Protein AF-A0A7M1AZ43-F1 (afdb_monomer)

pLDDT: mean 87.6, std 11.11, range [43.78, 95.31]

Foldseek 3Di:
DPDPFDKDACQPVQDWDADPNWIKGWGMQGPVQQKTWIWIQDPNDTDTDIDHVVPDDPVSNPVRDDD

Sequence (67 aa):
MAKKKRTYDFSKENIQYIQDNIQYRVLRFNQEYMTVDVVKFEKNEKTNIEMPFAHLPKAVKKIIKPN

Radius of gyration: 12.29 Å; Cα contacts (8 Å, |Δi|>4): 110; chains: 1; bounding box: 35×24×29 Å

Solvent-accessible surface area (backbone atoms only — not comparable to full-atom values): 4090 Å² total; per-residue (Å²): 130,84,76,78,81,54,65,48,82,33,68,85,68,74,46,65,51,76,54,95,93,30,44,36,32,48,34,34,40,35,64,81,79,45,30,28,38,27,38,38,44,51,98,94,42,81,44,80,45,78,42,55,50,84,78,50,55,75,70,56,51,59,66,78,48,78,131

Structure (mmCIF, N/CA/C/O backbone):
data_AF-A0A7M1AZ43-F1
#
_entry.id   AF-A0A7M1AZ43-F1
#
loop_
_atom_site.group_PDB
_atom_site.id
_atom_site.type_symbol
_atom_site.label_atom_id
_atom_site.label_alt_id
_atom_site.label_comp_id
_atom_site.label_asym_id
_atom_site.label_entity_id
_atom_site.label_seq_id
_atom_site.pdbx_PDB_ins_code
_atom_site.Cartn_x
_atom_site.Cartn_y
_atom_site.Cartn_z
_atom_site.occupancy
_atom_site.B_iso_or_equiv
_atom_site.auth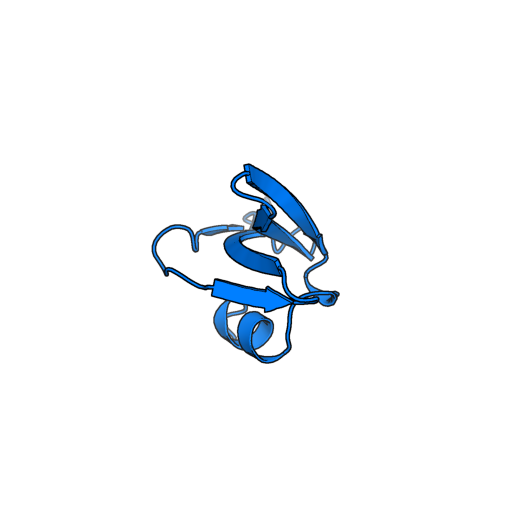_seq_id
_atom_site.auth_comp_id
_atom_site.auth_asym_id
_atom_site.auth_atom_id
_atom_site.pdbx_PDB_model_num
ATOM 1 N N . MET A 1 1 ? 25.996 -9.599 -16.271 1.00 43.78 1 MET A N 1
ATOM 2 C CA . MET A 1 1 ? 24.826 -8.745 -16.579 1.00 43.78 1 MET A CA 1
ATOM 3 C C . MET A 1 1 ? 24.172 -8.354 -15.265 1.00 43.78 1 MET A C 1
ATOM 5 O O . MET A 1 1 ? 23.744 -9.245 -14.543 1.00 43.78 1 MET A O 1
ATOM 9 N N . ALA A 1 2 ? 24.148 -7.071 -14.902 1.00 53.97 2 ALA A N 1
ATOM 10 C CA . ALA A 1 2 ? 23.430 -6.646 -13.702 1.00 53.97 2 ALA A CA 1
ATOM 11 C C . ALA A 1 2 ? 21.936 -6.962 -13.891 1.00 53.97 2 ALA A C 1
ATOM 13 O O . ALA A 1 2 ? 21.333 -6.518 -14.871 1.00 53.97 2 ALA A O 1
ATOM 14 N N . LYS A 1 3 ? 21.349 -7.770 -12.998 1.00 60.81 3 LYS A N 1
ATOM 15 C CA . LYS A 1 3 ? 19.897 -7.997 -12.949 1.00 60.81 3 LYS A CA 1
ATOM 16 C C . LYS A 1 3 ? 19.236 -6.614 -12.922 1.00 60.81 3 LYS A C 1
ATOM 18 O O . LYS A 1 3 ? 19.470 -5.859 -11.982 1.00 60.81 3 LYS A O 1
ATOM 23 N N . LYS A 1 4 ? 18.461 -6.251 -13.954 1.00 61.03 4 LYS A N 1
ATOM 24 C CA . LYS A 1 4 ? 17.678 -5.004 -13.935 1.00 61.03 4 LYS A CA 1
ATOM 25 C C . LYS A 1 4 ? 16.816 -5.036 -12.675 1.00 61.03 4 LYS A C 1
ATOM 27 O O . LYS A 1 4 ? 15.971 -5.922 -12.554 1.00 61.03 4 LYS A O 1
ATOM 32 N N . LYS A 1 5 ? 17.055 -4.111 -11.743 1.00 62.75 5 LYS A N 1
ATOM 33 C CA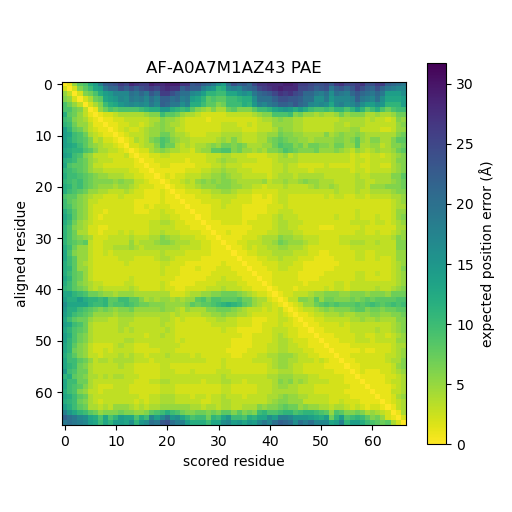 . LYS A 1 5 ? 16.243 -3.957 -10.533 1.00 62.75 5 LYS A CA 1
ATOM 34 C C . LYS A 1 5 ? 14.820 -3.623 -10.973 1.00 62.75 5 LYS A C 1
ATOM 36 O O . LYS A 1 5 ? 14.581 -2.555 -11.531 1.00 62.75 5 LYS A O 1
ATOM 41 N N . ARG A 1 6 ? 13.895 -4.573 -10.811 1.00 80.50 6 ARG A N 1
ATOM 42 C CA . ARG A 1 6 ? 12.497 -4.428 -11.234 1.00 80.50 6 ARG A CA 1
ATOM 43 C C . ARG A 1 6 ? 11.722 -3.755 -10.118 1.00 80.50 6 ARG A C 1
ATOM 45 O O . ARG A 1 6 ? 11.169 -4.384 -9.225 1.00 80.50 6 ARG A O 1
ATOM 52 N N . THR A 1 7 ? 11.793 -2.440 -10.137 1.00 86.44 7 THR A N 1
ATOM 53 C CA . THR A 1 7 ? 10.898 -1.595 -9.369 1.00 86.44 7 THR A CA 1
ATOM 54 C C . THR A 1 7 ? 9.766 -1.150 -10.278 1.00 86.44 7 THR A C 1
ATOM 56 O O . THR A 1 7 ? 10.031 -0.697 -11.390 1.00 86.44 7 THR A O 1
ATOM 59 N N . TYR A 1 8 ? 8.539 -1.229 -9.781 1.00 88.94 8 TYR A N 1
ATOM 60 C CA . TYR A 1 8 ? 7.353 -0.716 -10.455 1.00 88.94 8 TYR A CA 1
ATOM 61 C C . TYR A 1 8 ? 6.801 0.463 -9.661 1.00 88.94 8 TYR A C 1
ATOM 63 O O . TYR A 1 8 ? 6.565 0.340 -8.458 1.00 88.94 8 TYR A O 1
ATOM 71 N N . ASP A 1 9 ? 6.646 1.605 -10.326 1.00 89.50 9 ASP A N 1
ATOM 72 C CA . ASP A 1 9 ? 6.051 2.802 -9.739 1.00 89.50 9 ASP A CA 1
ATOM 73 C C . ASP A 1 9 ? 4.544 2.805 -10.002 1.00 89.50 9 ASP A C 1
ATOM 75 O O . ASP A 1 9 ? 4.101 2.714 -11.145 1.00 89.50 9 ASP A O 1
ATOM 79 N N . PHE A 1 10 ? 3.779 2.906 -8.923 1.00 89.56 10 PHE A N 1
ATOM 80 C CA . PHE A 1 10 ? 2.320 2.921 -8.890 1.00 89.56 10 PHE A CA 1
ATOM 81 C C . PHE A 1 10 ? 1.775 4.229 -8.310 1.00 89.56 10 PHE A C 1
ATOM 83 O O . PHE A 1 10 ? 0.571 4.361 -8.083 1.00 89.56 10 PHE A O 1
ATOM 90 N N . SER A 1 11 ? 2.635 5.228 -8.088 1.00 85.06 11 SER A N 1
ATOM 91 C CA . SER A 1 11 ? 2.275 6.492 -7.437 1.00 85.06 11 SER A CA 1
ATOM 92 C C . SER A 1 11 ? 1.182 7.258 -8.191 1.00 85.06 11 SER A C 1
ATOM 94 O O . SER A 1 11 ? 0.413 8.008 -7.584 1.00 85.06 11 SER A O 1
ATOM 96 N N . LYS A 1 12 ? 1.086 7.026 -9.506 1.00 87.00 12 LYS A N 1
ATOM 97 C CA . LYS A 1 12 ? 0.080 7.602 -10.406 1.00 87.00 12 LYS A CA 1
ATOM 98 C C . LYS A 1 12 ? -1.188 6.758 -10.551 1.00 87.00 12 LYS A C 1
ATOM 100 O O . LYS A 1 12 ? -2.202 7.296 -10.978 1.00 87.00 12 LYS A O 1
ATOM 105 N N . GLU A 1 13 ? -1.162 5.475 -10.191 1.00 83.19 13 GLU A N 1
ATOM 106 C CA . GLU A 1 13 ? -2.282 4.550 -10.433 1.00 83.19 13 GLU A CA 1
ATOM 107 C C . GLU A 1 13 ? -3.377 4.606 -9.353 1.00 83.19 13 GLU A C 1
ATOM 109 O O . GLU A 1 13 ? -4.373 3.898 -9.451 1.00 83.19 13 GLU A O 1
ATOM 114 N N . ASN A 1 14 ? -3.254 5.481 -8.343 1.00 86.31 14 ASN A N 1
ATOM 115 C CA . ASN A 1 14 ? -4.268 5.682 -7.293 1.00 86.31 14 ASN A CA 1
ATOM 116 C C . ASN A 1 14 ? -4.778 4.371 -6.654 1.00 86.31 14 ASN A C 1
ATOM 118 O O . ASN A 1 14 ? -5.925 4.281 -6.218 1.00 86.31 14 ASN A O 1
ATOM 122 N N . ILE A 1 15 ? -3.910 3.362 -6.543 1.00 91.44 15 ILE A N 1
ATOM 123 C CA . ILE A 1 15 ? -4.256 2.063 -5.962 1.00 91.44 15 ILE A CA 1
ATOM 124 C C . ILE A 1 15 ? -4.380 2.224 -4.449 1.00 91.44 15 ILE A C 1
ATOM 126 O O . ILE A 1 15 ? -3.388 2.446 -3.751 1.00 91.44 15 ILE A O 1
ATOM 130 N N . GLN A 1 16 ? -5.603 2.107 -3.942 1.00 93.12 16 GLN A N 1
ATOM 131 C CA . GLN A 1 16 ? -5.917 2.255 -2.525 1.00 93.12 16 GLN A CA 1
ATOM 132 C C . GLN A 1 16 ? -6.665 1.037 -1.999 1.00 93.12 16 GLN A C 1
ATOM 134 O O . GLN A 1 16 ? -7.410 0.382 -2.728 1.00 93.12 16 GLN A O 1
ATOM 139 N N . TYR A 1 17 ? -6.461 0.730 -0.725 1.00 93.44 17 TYR A N 1
ATOM 140 C CA . TYR A 1 17 ? -7.170 -0.338 -0.033 1.00 93.44 17 TYR A CA 1
ATOM 141 C C . TYR A 1 17 ? -7.352 0.008 1.442 1.00 93.44 17 TYR A C 1
ATOM 143 O O . TYR A 1 17 ? -6.616 0.821 1.994 1.00 93.44 17 TYR A O 1
ATOM 151 N N . ILE A 1 18 ? -8.337 -0.622 2.076 1.00 92.12 18 ILE A N 1
ATOM 152 C CA . ILE A 1 18 ? -8.561 -0.519 3.518 1.00 92.12 18 ILE A CA 1
ATOM 153 C C . ILE A 1 18 ? -8.162 -1.847 4.148 1.00 92.12 18 ILE A C 1
ATOM 155 O O . ILE A 1 18 ? -8.540 -2.913 3.658 1.00 92.12 18 ILE A O 1
ATOM 159 N N . GLN A 1 19 ? -7.391 -1.779 5.223 1.00 89.56 19 GLN A N 1
ATOM 160 C CA . GLN A 1 19 ? -7.004 -2.925 6.033 1.00 89.56 19 GLN A CA 1
ATOM 161 C C . GLN A 1 19 ? -7.035 -2.499 7.499 1.00 89.56 19 GLN A C 1
ATOM 163 O O . GLN A 1 19 ? -6.537 -1.431 7.828 1.00 89.56 19 GLN A O 1
ATOM 168 N N . ASP A 1 20 ? -7.671 -3.294 8.360 1.00 89.31 20 ASP A N 1
ATOM 169 C CA . ASP A 1 20 ? -7.790 -3.005 9.799 1.00 89.31 20 ASP A CA 1
ATOM 170 C C . ASP A 1 20 ? -8.346 -1.596 10.100 1.00 89.31 20 ASP A C 1
ATOM 172 O O . ASP A 1 20 ? -7.900 -0.901 11.008 1.00 89.31 20 ASP A O 1
ATOM 176 N N . ASN A 1 21 ? -9.334 -1.163 9.303 1.00 89.81 21 ASN A N 1
ATOM 177 C CA . ASN A 1 21 ? -9.956 0.168 9.360 1.00 89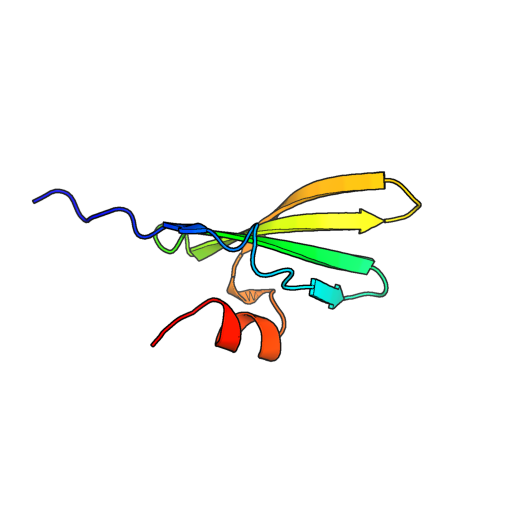.81 21 ASN A CA 1
ATOM 178 C C . ASN A 1 21 ? -9.000 1.349 9.086 1.00 89.81 21 ASN A C 1
ATOM 180 O O . ASN A 1 21 ? -9.312 2.500 9.386 1.00 89.81 21 ASN A O 1
ATOM 184 N N . ILE A 1 22 ? -7.844 1.064 8.489 1.00 91.56 22 ILE A N 1
ATOM 185 C CA . ILE A 1 22 ? -6.846 2.040 8.067 1.00 91.56 22 ILE A CA 1
ATOM 186 C C . ILE A 1 22 ? -6.807 2.057 6.543 1.00 91.56 22 ILE A C 1
ATOM 188 O O . ILE A 1 22 ? -6.804 1.012 5.887 1.00 91.56 22 ILE A O 1
ATOM 192 N N . GLN A 1 23 ? -6.769 3.254 5.968 1.00 94.12 23 GLN A N 1
ATOM 193 C CA . GLN A 1 23 ? -6.632 3.425 4.530 1.00 94.12 23 GLN A CA 1
ATOM 194 C C . GLN A 1 23 ? -5.152 3.412 4.144 1.00 94.12 23 GLN A C 1
ATOM 196 O O . GLN A 1 23 ? -4.318 4.068 4.767 1.00 94.12 23 GLN A O 1
ATOM 201 N N . TYR A 1 24 ? -4.833 2.684 3.082 1.00 95.00 24 TYR A N 1
ATOM 202 C CA . TYR A 1 24 ? -3.498 2.576 2.516 1.00 95.00 24 TYR A CA 1
ATOM 203 C C . TYR A 1 24 ? -3.520 2.943 1.033 1.00 95.00 24 TYR A C 1
ATOM 205 O O . TYR A 1 24 ? -4.476 2.628 0.321 1.00 95.00 24 TYR A O 1
ATOM 213 N N . ARG A 1 25 ? -2.451 3.575 0.542 1.00 95.00 25 ARG A N 1
ATOM 214 C CA . ARG A 1 25 ? -2.219 3.825 -0.890 1.00 95.00 25 ARG A CA 1
ATOM 215 C C . ARG A 1 25 ? -0.888 3.243 -1.322 1.00 95.00 25 ARG A C 1
ATOM 217 O O . ARG A 1 25 ? 0.133 3.594 -0.744 1.00 95.00 25 ARG A O 1
ATOM 224 N N . VAL A 1 26 ? -0.881 2.424 -2.364 1.00 94.75 26 VAL A N 1
ATOM 225 C CA . VAL A 1 26 ? 0.355 1.866 -2.921 1.00 94.75 26 VAL A CA 1
ATOM 226 C C . VAL A 1 26 ? 1.117 2.932 -3.704 1.00 94.75 26 VAL A C 1
ATOM 228 O O . VAL A 1 26 ? 0.525 3.678 -4.481 1.00 94.75 26 VAL A O 1
ATOM 231 N N . LEU A 1 27 ? 2.431 3.000 -3.494 1.00 94.25 27 LEU A N 1
ATOM 232 C CA . LEU A 1 27 ? 3.334 3.896 -4.216 1.00 94.25 27 LEU A CA 1
ATOM 233 C C . LEU A 1 27 ? 4.266 3.135 -5.145 1.00 94.25 27 LEU A C 1
ATOM 235 O O . LEU A 1 27 ? 4.426 3.518 -6.298 1.00 94.25 27 LEU A O 1
ATOM 239 N N . ARG A 1 28 ? 4.901 2.073 -4.650 1.00 93.38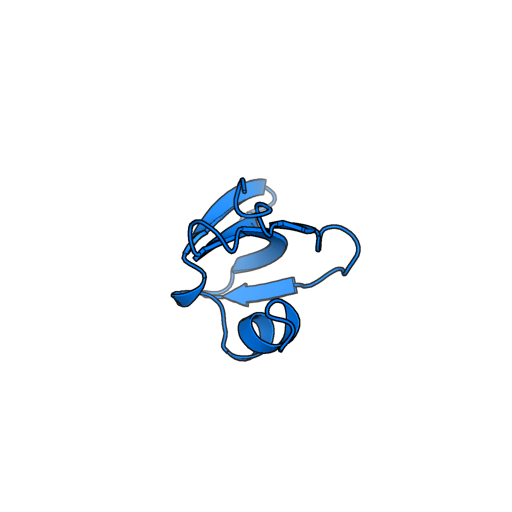 28 ARG A N 1
ATOM 240 C CA . ARG A 1 28 ? 5.964 1.382 -5.377 1.00 93.38 28 ARG A CA 1
ATOM 241 C C . ARG A 1 28 ? 6.028 -0.075 -4.961 1.00 93.38 28 ARG A C 1
ATOM 243 O O . ARG A 1 28 ? 5.936 -0.386 -3.781 1.00 93.38 28 ARG A O 1
ATOM 250 N N . PHE A 1 29 ? 6.236 -0.962 -5.925 1.00 93.06 29 PHE A N 1
ATOM 251 C 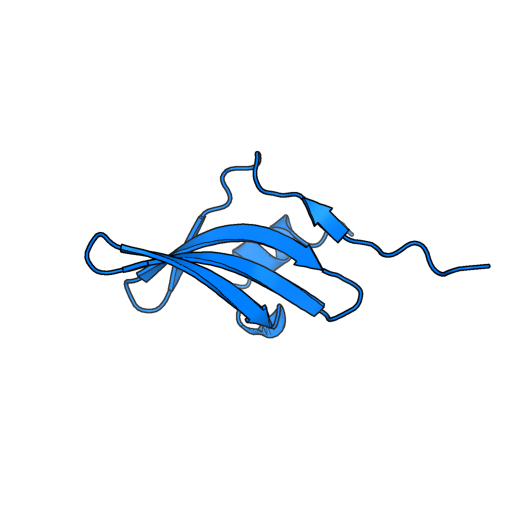CA . PHE A 1 29 ? 6.575 -2.357 -5.666 1.00 93.06 29 PHE A CA 1
ATOM 252 C C . PHE A 1 29 ? 8.043 -2.598 -5.989 1.00 93.06 29 PHE A C 1
ATOM 254 O O . PHE A 1 29 ? 8.494 -2.401 -7.122 1.00 93.06 29 PHE A O 1
ATOM 261 N N . ASN A 1 30 ? 8.790 -3.051 -4.992 1.00 91.75 30 ASN A N 1
ATOM 262 C CA . ASN A 1 30 ? 10.162 -3.478 -5.144 1.00 91.75 30 ASN A CA 1
ATOM 263 C C . ASN A 1 30 ? 10.219 -5.004 -5.280 1.00 91.75 30 ASN A C 1
ATOM 265 O O . ASN A 1 30 ? 10.190 -5.738 -4.293 1.00 91.75 30 ASN A O 1
ATOM 269 N N . GLN A 1 31 ? 10.319 -5.497 -6.518 1.00 88.81 31 GLN A N 1
ATOM 270 C CA . GLN A 1 31 ? 10.346 -6.937 -6.783 1.00 88.81 31 GLN A CA 1
ATOM 271 C C . GLN A 1 31 ? 11.636 -7.608 -6.278 1.00 88.81 31 GLN A C 1
ATOM 273 O O . GLN A 1 31 ? 11.649 -8.818 -6.076 1.00 88.81 31 GLN A O 1
ATOM 278 N N . GLU A 1 32 ? 12.719 -6.849 -6.077 1.00 88.00 32 GLU A N 1
ATOM 279 C CA . GLU A 1 32 ? 13.994 -7.387 -5.582 1.00 88.00 32 GLU A CA 1
ATOM 280 C C . GLU A 1 32 ? 13.874 -7.864 -4.131 1.00 88.00 32 GLU A C 1
ATOM 282 O O . GLU A 1 32 ? 14.291 -8.977 -3.820 1.00 88.00 32 GLU A O 1
ATOM 287 N N . TYR A 1 33 ? 13.239 -7.058 -3.277 1.00 90.69 33 TYR A N 1
ATOM 288 C CA . TYR A 1 33 ? 13.051 -7.361 -1.853 1.00 90.69 33 TYR A CA 1
ATOM 289 C C . TYR A 1 33 ? 11.649 -7.886 -1.527 1.00 90.69 33 TYR A C 1
ATOM 291 O O . TYR A 1 33 ? 11.370 -8.239 -0.386 1.00 90.69 33 TYR A O 1
ATOM 299 N N . MET A 1 34 ? 10.767 -7.965 -2.530 1.00 91.94 34 MET A N 1
ATOM 300 C CA . MET A 1 34 ? 9.355 -8.315 -2.362 1.00 91.94 34 MET A CA 1
ATOM 301 C C . MET A 1 34 ? 8.657 -7.422 -1.324 1.00 91.94 34 MET A C 1
ATOM 303 O O . MET A 1 34 ? 7.813 -7.883 -0.551 1.00 91.94 34 MET A O 1
ATOM 307 N N . THR A 1 35 ? 8.993 -6.132 -1.336 1.00 94.56 35 THR A N 1
ATOM 308 C CA . THR A 1 35 ? 8.418 -5.095 -0.476 1.00 94.56 35 THR A CA 1
ATOM 309 C C . THR A 1 35 ? 7.605 -4.098 -1.286 1.00 94.56 35 THR A C 1
ATOM 311 O O . THR A 1 35 ? 7.806 -3.925 -2.491 1.00 94.56 35 THR A O 1
ATOM 314 N N . VAL A 1 36 ? 6.637 -3.469 -0.633 1.00 94.81 36 VAL A N 1
ATOM 315 C CA . VAL A 1 36 ? 5.779 -2.447 -1.219 1.00 94.81 36 VAL A CA 1
ATOM 316 C C . VAL A 1 36 ? 5.801 -1.223 -0.326 1.00 94.81 36 VAL A C 1
ATOM 318 O O . VAL A 1 36 ? 5.494 -1.310 0.862 1.00 94.81 36 VAL A O 1
ATOM 321 N N . ASP A 1 37 ? 6.124 -0.087 -0.931 1.00 95.00 37 ASP A N 1
ATOM 322 C CA . ASP A 1 37 ? 5.993 1.214 -0.298 1.00 95.00 37 ASP A CA 1
ATOM 323 C C . ASP A 1 37 ? 4.529 1.639 -0.374 1.00 95.00 37 ASP A C 1
ATOM 325 O O . ASP A 1 37 ? 3.937 1.709 -1.462 1.00 95.00 37 ASP A O 1
ATOM 329 N N . VAL A 1 38 ? 3.940 1.930 0.781 1.00 95.31 38 VAL A N 1
ATOM 330 C CA . VAL A 1 38 ? 2.560 2.396 0.903 1.00 95.31 38 VAL A CA 1
ATOM 331 C C . VAL A 1 38 ? 2.487 3.654 1.762 1.00 95.31 38 VAL A C 1
ATOM 333 O O . VAL A 1 38 ? 3.260 3.851 2.696 1.00 95.31 38 VAL A O 1
ATOM 336 N N . VAL A 1 39 ? 1.513 4.510 1.472 1.00 95.31 39 VAL A N 1
ATOM 337 C CA . VAL A 1 39 ? 1.093 5.585 2.373 1.00 95.31 39 VAL A CA 1
ATOM 338 C C . VAL A 1 39 ? 0.006 5.031 3.276 1.00 95.31 39 VAL A C 1
ATOM 340 O O . VAL A 1 39 ? -1.056 4.657 2.781 1.00 95.31 39 VAL A O 1
ATOM 343 N N . LYS A 1 40 ? 0.253 5.001 4.580 1.00 94.94 40 LYS A N 1
ATOM 344 C CA . LYS A 1 40 ? -0.747 4.758 5.619 1.00 94.94 40 LYS A CA 1
ATOM 345 C C . LYS A 1 40 ? -1.444 6.077 5.953 1.00 94.94 40 LYS A C 1
ATOM 347 O O . LYS A 1 40 ? -0.770 7.069 6.228 1.00 94.94 40 LYS A O 1
ATOM 352 N N . PHE A 1 41 ? -2.771 6.081 5.942 1.00 93.38 41 PHE A N 1
ATOM 353 C CA . PHE A 1 41 ? -3.608 7.199 6.368 1.00 93.38 41 PHE A CA 1
ATOM 354 C C . PHE A 1 41 ? -4.320 6.798 7.658 1.00 93.38 41 PHE A C 1
ATOM 356 O O . PHE A 1 41 ? -5.266 6.010 7.639 1.00 93.38 41 PHE A O 1
ATOM 363 N N . GLU A 1 42 ? -3.856 7.323 8.786 1.00 91.56 42 GLU A N 1
ATOM 364 C CA . GLU A 1 42 ? -4.399 7.017 10.110 1.00 91.56 42 GLU A CA 1
ATOM 365 C C . GLU A 1 42 ? -4.537 8.313 10.905 1.00 91.56 42 GLU A C 1
ATOM 367 O O . GLU A 1 42 ? -3.602 9.101 10.962 1.00 91.56 42 GLU A O 1
ATOM 372 N N . LYS A 1 43 ? -5.709 8.553 11.512 1.00 85.25 43 LYS A N 1
ATOM 373 C CA . LYS A 1 43 ? -5.946 9.689 12.429 1.00 85.25 43 LYS A CA 1
ATOM 374 C C . LYS A 1 43 ? -5.494 11.062 11.883 1.00 85.25 43 LYS A C 1
ATOM 376 O O . LYS A 1 43 ? -4.952 11.873 12.622 1.00 85.25 43 LYS A O 1
ATOM 381 N N . ASN A 1 44 ? -5.766 11.332 10.602 1.00 86.00 44 ASN A N 1
ATOM 382 C CA . ASN A 1 44 ? -5.357 12.537 9.853 1.00 86.00 44 ASN A CA 1
ATOM 383 C C . ASN A 1 44 ? -3.855 12.670 9.548 1.00 86.00 44 ASN A C 1
ATOM 385 O O . ASN A 1 44 ? -3.451 13.650 8.922 1.00 86.00 44 ASN A O 1
ATOM 389 N N . GLU A 1 45 ? -3.040 11.680 9.894 1.00 91.56 45 GLU A N 1
ATOM 390 C CA . GLU A 1 45 ? -1.624 11.639 9.549 1.00 91.56 45 GLU A CA 1
ATOM 391 C C . GLU A 1 45 ? -1.377 10.748 8.328 1.00 91.56 45 GLU A C 1
ATOM 393 O O . GLU A 1 4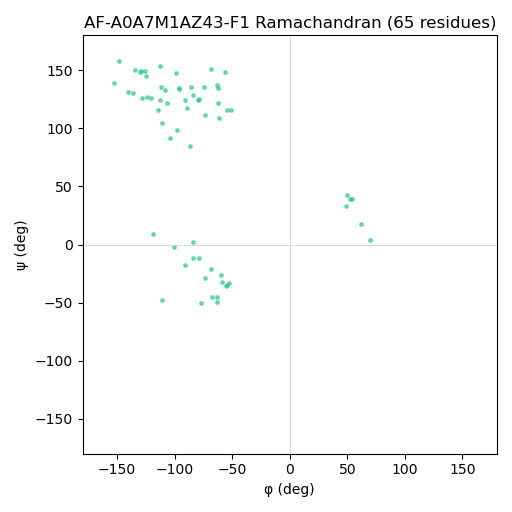5 ? -2.080 9.763 8.076 1.00 91.56 45 GLU A O 1
ATOM 398 N N . LYS A 1 46 ? -0.367 11.128 7.538 1.00 93.31 46 LYS A N 1
ATOM 399 C CA . LYS A 1 46 ? 0.105 10.367 6.379 1.00 93.31 46 LYS A CA 1
ATOM 400 C C . LYS A 1 46 ? 1.513 9.881 6.665 1.00 93.31 46 LYS A C 1
ATOM 402 O O . LYS A 1 46 ? 2.433 10.692 6.760 1.00 93.31 46 LYS A O 1
ATOM 407 N N . THR A 1 47 ? 1.689 8.572 6.741 1.00 94.81 47 THR A N 1
ATOM 408 C CA . THR A 1 47 ? 2.994 7.960 7.004 1.00 94.81 47 THR A CA 1
ATOM 409 C C . THR A 1 47 ? 3.370 7.055 5.847 1.00 94.81 47 THR A C 1
ATOM 411 O O . THR A 1 47 ? 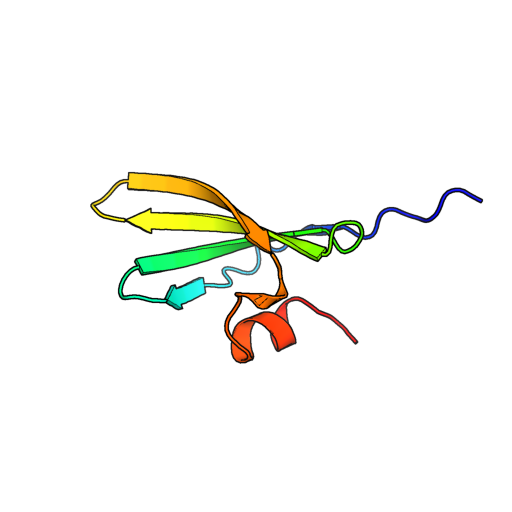2.610 6.162 5.482 1.00 94.81 47 THR A O 1
ATOM 414 N N . ASN A 1 48 ? 4.549 7.267 5.270 1.00 94.62 48 ASN A N 1
ATOM 415 C CA . ASN A 1 48 ? 5.106 6.321 4.309 1.00 94.62 48 ASN A CA 1
ATOM 416 C C . ASN A 1 48 ? 5.702 5.150 5.082 1.00 94.62 48 ASN A C 1
ATOM 418 O O . ASN A 1 48 ? 6.539 5.357 5.961 1.00 94.62 48 ASN A O 1
ATOM 422 N N . ILE A 1 49 ? 5.269 3.940 4.759 1.00 94.88 49 ILE A N 1
ATOM 423 C CA . ILE A 1 49 ? 5.792 2.713 5.347 1.00 94.88 49 ILE A CA 1
ATOM 424 C C . ILE A 1 49 ? 6.147 1.734 4.233 1.00 94.88 49 ILE A C 1
ATOM 426 O O . ILE A 1 49 ? 5.496 1.698 3.188 1.00 94.88 49 ILE A O 1
ATOM 430 N N . GLU A 1 50 ? 7.162 0.918 4.480 1.00 95.19 50 GLU A N 1
ATOM 431 C CA . GLU A 1 50 ? 7.462 -0.245 3.656 1.00 95.19 50 GLU A CA 1
ATOM 432 C C . GLU A 1 50 ? 6.835 -1.476 4.319 1.00 95.19 50 GLU A C 1
ATOM 434 O O . GLU A 1 50 ? 6.952 -1.668 5.532 1.00 95.19 50 GLU A O 1
ATOM 439 N N . MET A 1 51 ? 6.152 -2.313 3.539 1.00 94.44 51 MET A N 1
ATOM 440 C CA . MET A 1 51 ? 5.595 -3.570 4.036 1.00 94.44 51 MET A CA 1
ATOM 441 C C . MET A 1 51 ? 5.875 -4.737 3.085 1.00 94.44 51 MET A C 1
ATOM 443 O O . MET A 1 51 ? 5.942 -4.544 1.868 1.00 94.44 51 MET A O 1
ATOM 447 N N . PRO A 1 52 ? 6.000 -5.977 3.594 1.00 95.19 52 PRO A N 1
ATOM 448 C CA . PRO A 1 52 ? 6.175 -7.131 2.725 1.00 95.19 52 PRO A CA 1
ATOM 449 C C . PRO A 1 52 ? 4.956 -7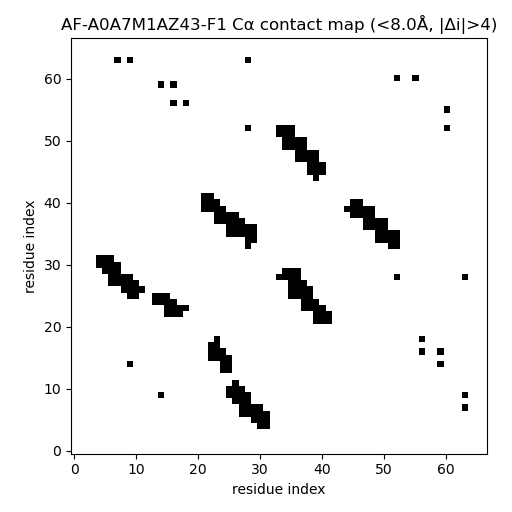.341 1.824 1.00 95.19 52 PRO A C 1
ATOM 451 O O . PRO A 1 52 ? 3.807 -7.307 2.277 1.00 95.19 52 PRO A O 1
ATOM 454 N N . PHE A 1 53 ? 5.207 -7.655 0.553 1.00 92.88 53 PHE A N 1
ATOM 455 C CA . PHE A 1 53 ? 4.177 -7.883 -0.462 1.00 92.88 53 PHE A CA 1
ATOM 456 C C . PHE A 1 53 ? 3.132 -8.922 -0.020 1.00 92.88 53 PHE A C 1
ATOM 458 O O . PHE A 1 53 ? 1.953 -8.812 -0.348 1.00 92.88 53 PHE A O 1
ATOM 465 N N . ALA A 1 54 ? 3.542 -9.926 0.761 1.00 92.25 54 ALA A N 1
ATOM 466 C CA . ALA A 1 54 ? 2.663 -10.980 1.260 1.00 92.25 54 ALA A CA 1
ATOM 467 C C . ALA A 1 54 ? 1.484 -10.454 2.102 1.00 92.25 54 ALA A C 1
ATOM 469 O O . ALA A 1 54 ? 0.394 -11.032 2.020 1.00 92.25 54 ALA A O 1
ATOM 470 N N . HIS A 1 55 ? 1.673 -9.353 2.838 1.00 91.62 55 HIS A N 1
ATOM 471 C CA . HIS A 1 55 ? 0.661 -8.774 3.728 1.00 91.62 55 HIS A CA 1
ATOM 472 C C . HIS A 1 55 ? -0.410 -7.963 2.998 1.00 91.62 55 HIS A C 1
ATOM 474 O O . HIS A 1 55 ? -1.436 -7.651 3.591 1.00 91.62 55 HIS A O 1
ATOM 480 N N . LEU A 1 56 ? -0.214 -7.656 1.713 1.00 92.12 56 LEU A N 1
ATOM 481 C CA . LEU A 1 56 ? -1.218 -6.941 0.931 1.00 92.12 56 LEU A CA 1
ATOM 482 C C . LEU A 1 56 ? -2.464 -7.808 0.697 1.00 92.12 56 LEU A C 1
ATOM 484 O O . LEU A 1 56 ? -2.353 -9.036 0.546 1.00 92.12 56 LEU A O 1
ATOM 488 N N . PRO A 1 57 ? -3.650 -7.192 0.555 1.00 93.25 57 PRO A N 1
ATOM 489 C CA . PRO A 1 57 ? -4.859 -7.893 0.144 1.00 93.25 57 PRO A CA 1
ATOM 490 C C . PRO A 1 57 ? -4.681 -8.614 -1.197 1.00 93.25 57 PRO A C 1
ATOM 492 O O . PRO A 1 57 ? -3.972 -8.149 -2.092 1.00 93.25 57 PRO A O 1
ATOM 495 N N . LYS A 1 58 ? -5.370 -9.749 -1.381 1.00 91.44 58 LYS A N 1
ATOM 496 C CA . LYS A 1 58 ? -5.300 -10.532 -2.633 1.00 91.44 58 LYS A CA 1
ATOM 497 C C . LYS A 1 58 ? -5.648 -9.697 -3.874 1.00 91.44 58 LYS A C 1
ATOM 499 O O . LYS A 1 58 ? -5.038 -9.910 -4.916 1.00 91.44 58 LYS A O 1
ATOM 504 N N . ALA A 1 59 ? -6.593 -8.763 -3.754 1.00 89.94 59 ALA A N 1
ATOM 505 C CA . ALA A 1 59 ? -6.983 -7.864 -4.840 1.00 89.94 59 ALA A CA 1
ATOM 506 C C . ALA A 1 59 ? -5.824 -6.949 -5.265 1.00 89.94 59 ALA A C 1
ATOM 508 O O . ALA A 1 59 ? -5.471 -6.922 -6.438 1.00 89.94 59 ALA A O 1
ATOM 509 N N . VAL A 1 60 ? -5.166 -6.292 -4.303 1.00 92.12 60 VAL A N 1
ATOM 510 C CA . VAL A 1 60 ? -4.032 -5.394 -4.571 1.00 92.12 60 VAL A CA 1
ATOM 511 C C . VAL A 1 60 ? -2.868 -6.165 -5.181 1.00 92.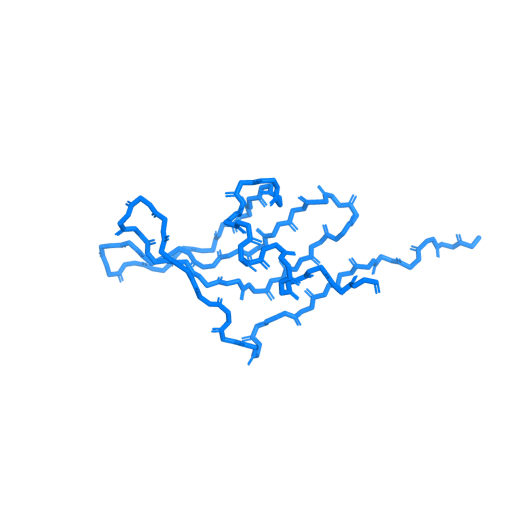12 60 VAL A C 1
ATOM 513 O O . VAL A 1 60 ? -2.342 -5.753 -6.208 1.00 92.12 60 VAL A O 1
ATOM 516 N N . LYS A 1 61 ? -2.533 -7.341 -4.627 1.00 91.50 61 LYS A N 1
ATOM 517 C CA . LYS A 1 61 ? -1.464 -8.215 -5.146 1.00 91.50 61 LYS A CA 1
ATOM 518 C C . LYS A 1 61 ? -1.629 -8.574 -6.625 1.00 91.50 61 LYS A C 1
ATOM 520 O O . LYS A 1 61 ? -0.623 -8.703 -7.313 1.00 91.50 61 LYS A O 1
ATOM 525 N N . LYS A 1 62 ? -2.867 -8.742 -7.106 1.00 89.12 62 LYS A N 1
ATOM 526 C CA . LYS A 1 62 ? -3.157 -9.017 -8.525 1.00 89.12 62 LYS A CA 1
ATOM 527 C C . LYS A 1 62 ? -2.968 -7.797 -9.426 1.00 89.12 62 LYS A C 1
ATOM 529 O O . LYS A 1 62 ? -2.669 -7.978 -10.596 1.00 89.12 62 LYS A O 1
ATOM 534 N N . ILE A 1 63 ? -3.158 -6.589 -8.895 1.00 88.44 63 ILE A N 1
ATOM 535 C CA . ILE A 1 63 ? -3.002 -5.339 -9.648 1.00 88.44 63 ILE A CA 1
ATOM 536 C C . ILE A 1 63 ? -1.513 -5.013 -9.807 1.00 88.44 63 ILE A C 1
ATOM 538 O O . ILE A 1 63 ? -1.038 -4.790 -10.912 1.00 88.44 63 ILE A O 1
ATOM 542 N N . ILE A 1 64 ? -0.759 -5.039 -8.703 1.00 86.56 64 ILE A N 1
ATOM 543 C CA . ILE A 1 64 ? 0.626 -4.533 -8.679 1.00 86.56 64 ILE A CA 1
ATOM 544 C C . ILE A 1 64 ? 1.675 -5.547 -9.156 1.00 86.56 64 ILE A C 1
ATOM 546 O O . ILE A 1 64 ? 2.840 -5.195 -9.338 1.00 86.56 64 ILE A O 1
ATOM 550 N N . LYS A 1 65 ? 1.295 -6.818 -9.319 1.00 79.25 65 LYS A N 1
ATOM 551 C CA . LYS A 1 65 ? 2.150 -7.846 -9.913 1.00 79.25 65 LYS A CA 1
ATOM 552 C C . LYS A 1 65 ? 1.661 -8.109 -11.340 1.00 79.25 65 LYS A C 1
ATOM 554 O O . LYS A 1 65 ? 0.790 -8.964 -11.510 1.00 79.25 65 LYS A O 1
ATOM 559 N N . PRO A 1 66 ? 2.199 -7.410 -12.354 1.00 61.88 66 PRO A N 1
ATOM 560 C CA . PRO A 1 66 ? 1.948 -7.790 -13.735 1.00 61.88 66 PRO A CA 1
ATOM 561 C C . PRO A 1 66 ? 2.522 -9.198 -13.969 1.00 61.88 66 PRO A C 1
ATOM 563 O O . PRO A 1 66 ? 3.617 -9.504 -13.484 1.00 61.88 66 PRO A O 1
ATOM 566 N N . ASN A 1 67 ? 1.738 -10.060 -14.626 1.00 56.81 67 ASN A N 1
ATOM 567 C CA . ASN A 1 67 ? 2.154 -11.410 -15.031 1.00 56.81 67 ASN A CA 1
ATOM 568 C C . ASN A 1 67 ? 3.408 -11.381 -15.910 1.00 56.81 67 ASN A C 1
ATOM 570 O O . ASN A 1 67 ? 3.505 -10.475 -16.768 1.00 56.81 67 ASN A O 1
#

Organism: NCBI:txid2590020

Secondary structure (DSSP, 8-state):
------EEE-TTTT-EEEETTEEEEEEEEETTTTEEEEEEEETTEEEEEEEEGGGS-HHHHHHHS--

Nearest PDB structures (foldseek):
  2xhc-assembly1_A  TM=8.438E-01  e=3.609E+00  Thermotoga maritima
  2oy7-assembly1_A  TM=6.537E-01  e=6.976E+00  Borreliella burgdorferi
  3n4r-assembly1_B  TM=4.242E-01  e=2.520E+00  Saccharomyces cerevisiae
  5jrk-assembly1_A  TM=4.754E-01  e=7.407E+00  Sphingopyxis alaskensis RB2256
  6sy0-assembly1_B  TM=3.209E-01  e=7.407E+00  Plasmodium falciparum 3D7

Mean predicted aligned error: 5.02 Å